Protein AF-A0A971H7E8-F1 (afdb_monomer_lite)

pLDDT: mean 76.59, std 14.97, range [49.5, 93.44]

Foldseek 3Di:
DAWPDKDDDPFKIWTQRPVRKIKIDGQCCPPVRVPPDRDHDNDIDIDDD

Structure (mmCIF, N/CA/C/O backbone):
data_AF-A0A971H7E8-F1
#
_entry.id   AF-A0A971H7E8-F1
#
loop_
_atom_site.group_PDB
_atom_site.id
_atom_site.type_symbol
_atom_site.label_atom_id
_atom_site.label_alt_id
_atom_site.label_comp_id
_atom_site.label_asym_id
_atom_site.label_entity_id
_atom_site.label_seq_id
_atom_site.pdbx_PDB_ins_code
_atom_site.Cartn_x
_atom_site.Cartn_y
_atom_site.Cartn_z
_atom_site.occupancy
_atom_site.B_iso_or_equiv
_atom_site.auth_seq_id
_atom_site.auth_comp_id
_atom_site.auth_asym_id
_atom_site.auth_atom_id
_atom_site.pdbx_PDB_model_num
ATOM 1 N N . GLU A 1 1 ? -1.816 3.141 17.113 1.00 62.09 1 GLU A N 1
ATOM 2 C CA . GLU A 1 1 ? -2.854 3.511 16.128 1.00 62.09 1 GLU A CA 1
ATOM 3 C C . GLU A 1 1 ? -3.547 2.247 15.639 1.00 62.09 1 GLU A C 1
ATOM 5 O O . GLU A 1 1 ? -2.910 1.197 15.647 1.00 62.09 1 GLU A O 1
ATOM 10 N N . ASN A 1 2 ? -4.839 2.320 15.308 1.00 86.50 2 ASN A N 1
ATOM 11 C CA . ASN A 1 2 ? -5.629 1.173 14.844 1.00 86.50 2 ASN A CA 1
ATOM 12 C C . ASN A 1 2 ? -5.713 1.162 13.312 1.00 86.50 2 ASN A C 1
ATOM 14 O O . ASN A 1 2 ? -5.786 2.213 12.683 1.00 86.50 2 ASN A O 1
ATOM 18 N N . VAL A 1 3 ? -5.757 -0.033 12.723 1.00 87.19 3 VAL A N 1
ATOM 19 C CA . VAL A 1 3 ? -5.934 -0.231 11.277 1.00 87.19 3 VAL A CA 1
ATOM 20 C C . VAL A 1 3 ? -7.425 -0.279 10.950 1.00 87.19 3 VAL A C 1
ATOM 22 O O . VAL A 1 3 ? -8.185 -0.960 11.640 1.00 87.19 3 VAL A O 1
ATOM 25 N N . LYS A 1 4 ? -7.851 0.452 9.916 1.00 93.44 4 LYS A N 1
ATOM 26 C CA . LYS A 1 4 ? -9.223 0.415 9.385 1.00 93.44 4 LYS A CA 1
ATOM 27 C C . LYS A 1 4 ? -9.357 -0.628 8.281 1.00 93.44 4 LYS A C 1
ATOM 29 O O . LYS A 1 4 ? -10.340 -1.362 8.251 1.00 93.44 4 LYS A O 1
ATOM 34 N N . SER A 1 5 ? -8.366 -0.715 7.393 1.00 92.94 5 SER A N 1
ATOM 35 C CA . SER A 1 5 ? -8.334 -1.699 6.307 1.00 92.94 5 SER A CA 1
ATOM 36 C C . SER A 1 5 ? -6.905 -2.007 5.861 1.00 92.94 5 SER A C 1
ATOM 38 O O . SER A 1 5 ? -6.015 -1.164 5.977 1.00 92.94 5 SER A O 1
ATOM 40 N N . VAL A 1 6 ? 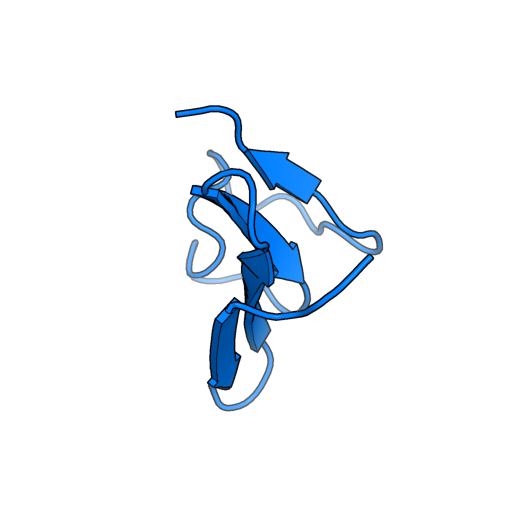-6.698 -3.212 5.327 1.00 90.88 6 VAL A N 1
ATOM 41 C CA . VAL A 1 6 ? -5.430 -3.659 4.740 1.00 90.88 6 VAL A CA 1
ATOM 42 C C . VAL A 1 6 ? -5.685 -4.402 3.430 1.00 90.88 6 VAL A C 1
ATOM 44 O O . VAL A 1 6 ? -6.617 -5.198 3.318 1.00 90.88 6 VAL A O 1
ATOM 47 N N . THR A 1 7 ? -4.848 -4.154 2.428 1.00 92.44 7 THR A N 1
ATOM 48 C CA . THR A 1 7 ? -4.808 -4.908 1.168 1.00 92.44 7 THR A CA 1
ATOM 49 C C . THR A 1 7 ? -3.362 -5.208 0.812 1.00 92.44 7 THR A C 1
ATOM 51 O O . THR A 1 7 ? -2.509 -4.329 0.889 1.00 92.44 7 THR A O 1
ATOM 54 N N . ALA A 1 8 ? -3.082 -6.445 0.410 1.00 89.62 8 ALA A N 1
ATOM 55 C CA . ALA A 1 8 ? -1.756 -6.874 -0.012 1.00 89.62 8 ALA A CA 1
ATOM 56 C C . ALA A 1 8 ? -1.792 -7.386 -1.456 1.00 89.62 8 ALA A C 1
ATOM 58 O O . ALA A 1 8 ? -2.653 -8.184 -1.824 1.00 89.62 8 ALA A O 1
ATOM 59 N N . GLY A 1 9 ? -0.838 -6.931 -2.262 1.00 87.38 9 GLY A N 1
ATOM 60 C CA . GLY A 1 9 ? -0.476 -7.551 -3.529 1.00 87.38 9 GLY A CA 1
ATOM 61 C C . GLY A 1 9 ? 0.731 -8.476 -3.366 1.00 87.38 9 GLY A C 1
ATOM 62 O O . GLY A 1 9 ? 1.217 -8.715 -2.266 1.00 87.38 9 GLY A O 1
ATOM 63 N N . TRP A 1 10 ? 1.267 -8.963 -4.485 1.00 87.69 10 TRP A N 1
ATOM 64 C CA . TRP A 1 10 ? 2.370 -9.938 -4.489 1.00 87.69 10 TRP A CA 1
ATOM 65 C C . TRP A 1 10 ? 3.636 -9.446 -3.775 1.00 87.69 10 TRP A C 1
ATOM 67 O O . TRP A 1 10 ? 4.330 -10.226 -3.136 1.00 87.69 10 TRP A O 1
ATOM 77 N N . TYR A 1 11 ? 3.925 -8.147 -3.886 1.00 88.44 11 TYR A N 1
ATOM 78 C CA . TYR A 1 11 ? 5.133 -7.527 -3.335 1.00 88.44 11 TYR A CA 1
ATOM 79 C C . TYR A 1 11 ? 4.870 -6.158 -2.691 1.00 88.44 11 TYR A C 1
ATOM 81 O O . TYR A 1 11 ? 5.809 -5.392 -2.502 1.00 88.44 11 TYR A O 1
ATOM 89 N N . HIS A 1 12 ? 3.614 -5.804 -2.405 1.00 86.06 12 HIS A N 1
ATOM 90 C CA . HIS A 1 12 ? 3.259 -4.500 -1.834 1.00 86.06 12 HIS A CA 1
ATOM 91 C C . HIS A 1 12 ? 2.038 -4.596 -0.918 1.00 86.06 12 HIS A C 1
ATOM 93 O O . HIS A 1 12 ? 1.244 -5.526 -1.041 1.00 86.06 12 HIS A O 1
ATOM 99 N N . VAL A 1 13 ? 1.891 -3.634 -0.012 1.00 88.94 13 VAL A N 1
ATOM 100 C CA . VAL A 1 13 ? 0.778 -3.523 0.934 1.00 88.94 13 VAL 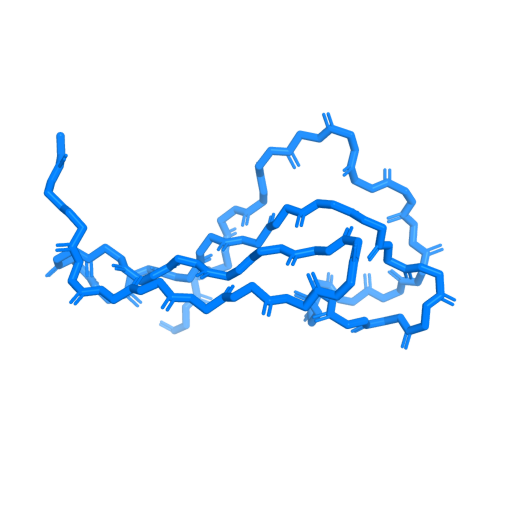A CA 1
ATOM 101 C C . VAL A 1 13 ? 0.286 -2.081 0.995 1.00 88.94 13 VAL A C 1
ATOM 103 O O . VAL A 1 13 ? 1.074 -1.137 0.910 1.00 88.94 13 VAL A O 1
ATOM 106 N N . LEU A 1 14 ? -1.028 -1.932 1.120 1.00 90.06 14 LEU A N 1
ATOM 107 C CA . LEU A 1 14 ? -1.727 -0.678 1.355 1.00 90.06 14 LEU A CA 1
ATOM 108 C C . LEU A 1 14 ? -2.501 -0.809 2.667 1.00 90.06 14 LEU A C 1
ATOM 110 O O . LEU A 1 14 ? -3.172 -1.820 2.903 1.00 90.06 14 LEU A O 1
ATOM 114 N N . VAL A 1 15 ? -2.411 0.212 3.509 1.00 92.75 15 VAL A N 1
ATOM 115 C CA . VAL A 1 15 ? -3.082 0.292 4.806 1.00 92.75 15 VAL A CA 1
ATOM 116 C C . VAL A 1 15 ? -3.826 1.614 4.878 1.00 92.75 15 VAL A C 1
ATOM 118 O O . VAL A 1 15 ? -3.267 2.655 4.548 1.00 92.75 15 VAL A O 1
ATOM 121 N N . ILE A 1 16 ? -5.075 1.555 5.330 1.00 91.31 16 ILE A N 1
ATOM 122 C CA . ILE A 1 16 ? -5.854 2.736 5.696 1.00 91.31 16 ILE A CA 1
ATOM 123 C C . ILE A 1 16 ? -5.975 2.739 7.218 1.00 91.31 16 ILE A C 1
ATOM 125 O O . ILE A 1 16 ? -6.411 1.738 7.807 1.00 91.31 16 ILE A O 1
ATOM 129 N N . ASP A 1 17 ? -5.559 3.827 7.857 1.00 89.50 17 ASP A N 1
ATOM 130 C CA . ASP A 1 17 ? -5.705 4.011 9.302 1.00 89.50 17 ASP A CA 1
ATOM 131 C C . ASP A 1 17 ? -7.096 4.575 9.672 1.00 89.50 17 ASP A C 1
ATOM 133 O O . ASP A 1 17 ? -7.976 4.747 8.829 1.00 89.50 17 ASP A O 1
ATOM 137 N N . GLN A 1 18 ? -7.347 4.806 10.962 1.00 92.19 18 GLN A N 1
ATOM 138 C CA . GLN A 1 18 ? -8.631 5.358 11.427 1.00 92.19 18 GLN A CA 1
ATOM 139 C C . GLN A 1 18 ? -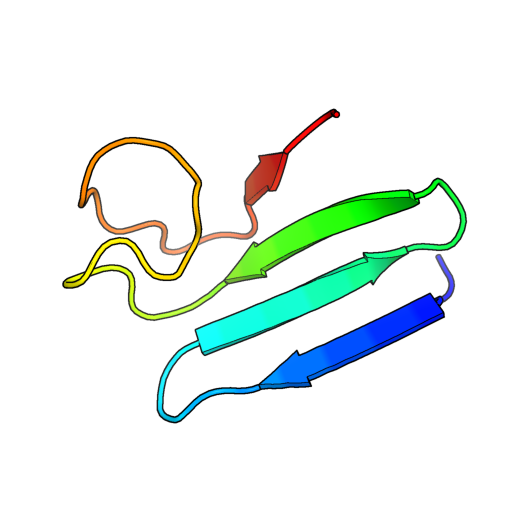8.821 6.848 11.105 1.00 92.19 18 GLN A C 1
ATOM 141 O O . GLN A 1 18 ? -9.936 7.347 11.230 1.00 92.19 18 GLN A O 1
ATOM 146 N N . ASN A 1 19 ? -7.757 7.537 10.700 1.00 90.75 19 ASN A N 1
ATOM 147 C CA . ASN A 1 19 ? -7.770 8.941 10.308 1.00 90.75 19 ASN A CA 1
ATOM 148 C C . ASN A 1 19 ? -7.912 9.103 8.782 1.00 90.75 19 ASN A C 1
ATOM 150 O O . ASN A 1 19 ? -7.789 10.214 8.283 1.00 90.75 19 ASN A O 1
ATOM 154 N N . ASP A 1 20 ? -8.185 8.007 8.061 1.00 88.94 20 ASP A N 1
ATOM 155 C CA . ASP A 1 20 ? -8.278 7.941 6.599 1.00 88.94 20 ASP A CA 1
ATOM 156 C C . ASP A 1 20 ? -6.960 8.257 5.862 1.00 88.94 20 ASP A C 1
ATOM 158 O O . ASP A 1 20 ? -6.966 8.514 4.658 1.00 88.94 20 ASP A O 1
ATOM 162 N N . ASN A 1 21 ? -5.812 8.116 6.539 1.00 87.12 21 ASN A N 1
ATOM 163 C CA . ASN A 1 21 ? -4.506 8.210 5.888 1.00 87.12 21 ASN A CA 1
ATOM 164 C C . ASN A 1 21 ? -4.190 6.923 5.121 1.00 87.12 21 ASN A C 1
ATOM 166 O O . ASN A 1 21 ? -4.377 5.811 5.636 1.00 87.12 21 ASN A O 1
ATOM 170 N N . LEU A 1 22 ? -3.635 7.070 3.914 1.00 85.50 22 LEU A N 1
ATOM 171 C CA . LEU A 1 22 ? -3.147 5.948 3.121 1.00 85.50 22 LEU A CA 1
ATOM 172 C C . LEU A 1 22 ? -1.646 5.747 3.343 1.00 85.50 22 LEU A C 1
ATOM 174 O O . LEU A 1 22 ? -0.822 6.595 2.996 1.00 85.50 22 LEU A O 1
ATOM 178 N N . ILE A 1 23 ? -1.288 4.574 3.857 1.00 86.19 23 ILE A N 1
ATOM 179 C CA . ILE A 1 23 ? 0.095 4.128 4.009 1.00 86.19 23 ILE A CA 1
ATOM 180 C C . ILE A 1 23 ? 0.357 3.048 2.967 1.00 86.19 23 ILE A C 1
ATOM 182 O O . ILE A 1 23 ? -0.350 2.039 2.910 1.00 86.19 23 ILE A O 1
ATOM 186 N N . THR A 1 24 ? 1.393 3.230 2.153 1.00 85.12 24 THR A N 1
ATOM 187 C CA . THR A 1 24 ? 1.788 2.243 1.139 1.00 85.12 24 THR A CA 1
ATOM 188 C C . THR A 1 24 ? 3.234 1.797 1.348 1.00 85.12 24 THR A C 1
ATOM 190 O O . THR A 1 24 ? 4.105 2.591 1.712 1.00 85.12 24 THR A O 1
ATOM 193 N N . MET A 1 25 ? 3.496 0.498 1.183 1.00 85.38 25 MET A N 1
ATOM 194 C CA . MET A 1 25 ? 4.825 -0.095 1.375 1.00 85.38 25 MET A CA 1
ATOM 195 C C . MET A 1 25 ? 5.080 -1.237 0.389 1.00 85.38 25 MET A C 1
ATOM 197 O O . MET A 1 25 ? 4.165 -1.971 0.021 1.00 85.38 25 MET A O 1
ATOM 201 N N . GLY A 1 26 ? 6.345 -1.442 0.017 1.00 84.81 26 GLY A N 1
ATOM 202 C CA . GLY A 1 26 ? 6.797 -2.582 -0.784 1.00 84.81 26 GLY A CA 1
ATOM 203 C C . GLY A 1 26 ? 7.333 -2.196 -2.162 1.00 84.81 26 GLY A C 1
ATOM 204 O O . GLY A 1 26 ? 7.786 -1.077 -2.390 1.00 84.81 26 GLY A O 1
ATOM 205 N N . TYR A 1 27 ? 7.336 -3.151 -3.088 1.00 82.81 27 TYR A N 1
ATOM 206 C CA . TYR A 1 27 ? 7.831 -2.951 -4.445 1.00 82.81 27 TYR A CA 1
ATOM 207 C C . TYR A 1 27 ? 6.954 -1.945 -5.195 1.00 82.81 27 TYR A C 1
ATOM 209 O O . TYR A 1 27 ? 5.740 -2.115 -5.253 1.00 82.81 27 TYR A O 1
ATOM 217 N N . ASN A 1 28 ? 7.586 -0.938 -5.805 1.00 78.69 28 ASN A N 1
ATOM 218 C CA . ASN A 1 28 ? 6.927 0.126 -6.571 1.00 78.69 28 ASN A CA 1
ATOM 219 C C . ASN A 1 28 ? 7.363 0.183 -8.049 1.00 78.69 28 ASN A C 1
ATOM 221 O O . ASN A 1 28 ? 7.211 1.211 -8.704 1.00 78.69 28 ASN A O 1
ATOM 225 N N . GLY A 1 29 ? 7.962 -0.880 -8.595 1.00 76.69 29 GLY A N 1
ATOM 226 C CA . GLY A 1 29 ? 8.493 -0.835 -9.966 1.00 76.69 29 GLY A CA 1
ATOM 227 C C . GLY A 1 29 ? 7.437 -0.627 -11.058 1.00 76.69 29 GLY A C 1
ATOM 228 O O . GLY A 1 29 ? 7.790 -0.227 -12.160 1.00 76.69 29 GLY A O 1
ATOM 229 N N . ASN A 1 30 ? 6.155 -0.836 -10.743 1.00 81.81 30 ASN A N 1
ATOM 230 C CA . ASN A 1 30 ? 5.019 -0.593 -11.633 1.00 81.81 30 ASN A CA 1
ATOM 231 C C . ASN A 1 30 ? 4.163 0.614 -11.194 1.00 81.81 30 ASN A C 1
ATOM 233 O O . ASN A 1 30 ? 3.077 0.809 -11.733 1.00 81.81 30 ASN A O 1
ATOM 237 N N . GLY A 1 31 ? 4.595 1.401 -10.200 1.00 79.56 31 GLY A N 1
ATOM 238 C CA . GLY A 1 31 ? 3.812 2.526 -9.669 1.00 79.56 31 GLY A CA 1
ATOM 239 C C . GLY A 1 31 ? 2.638 2.129 -8.760 1.00 79.56 31 GLY A C 1
ATOM 240 O O . GLY A 1 31 ? 1.776 2.958 -8.476 1.00 79.56 31 GLY A O 1
ATOM 241 N N . GLN A 1 32 ? 2.589 0.882 -8.287 1.00 80.38 32 GLN A N 1
ATOM 242 C CA . GLN A 1 32 ? 1.489 0.339 -7.476 1.00 80.38 32 GLN A CA 1
ATOM 243 C C . GLN A 1 32 ? 1.306 1.006 -6.102 1.00 80.38 32 GLN A C 1
ATOM 245 O O . GLN A 1 32 ? 0.281 0.791 -5.461 1.00 80.38 32 GLN A O 1
ATOM 250 N N . LEU A 1 33 ? 2.280 1.796 -5.637 1.00 78.06 33 LEU A N 1
ATOM 251 C CA . LEU A 1 33 ? 2.169 2.533 -4.375 1.00 78.0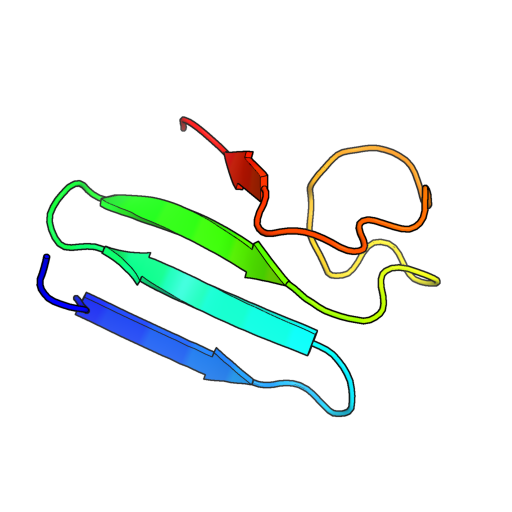6 33 LEU A CA 1
ATOM 252 C C . LEU A 1 33 ? 1.455 3.884 -4.529 1.00 78.06 33 LEU A C 1
ATOM 254 O O . LEU A 1 33 ? 1.173 4.533 -3.530 1.00 78.06 33 LEU A O 1
ATOM 258 N N . GLY A 1 34 ? 1.192 4.349 -5.757 1.00 70.94 34 GLY A N 1
ATOM 259 C CA . GLY A 1 34 ? 0.475 5.611 -5.988 1.00 70.94 34 GLY A CA 1
ATOM 260 C C . GLY A 1 34 ? 1.217 6.883 -5.543 1.00 70.94 34 GLY A C 1
ATOM 261 O O . GLY A 1 34 ? 0.664 7.969 -5.657 1.00 70.94 34 GLY A O 1
ATOM 262 N N . ALA A 1 35 ? 2.473 6.778 -5.093 1.00 63.31 35 ALA A N 1
ATOM 263 C CA . ALA A 1 35 ? 3.245 7.871 -4.485 1.00 63.31 35 ALA A CA 1
ATOM 264 C C . ALA A 1 35 ? 3.918 8.845 -5.478 1.00 63.31 35 ALA A C 1
ATOM 266 O O . ALA A 1 35 ? 4.721 9.678 -5.070 1.00 63.31 35 ALA A O 1
ATOM 267 N N . GLY A 1 36 ? 3.620 8.749 -6.778 1.00 60.00 36 GLY A N 1
ATOM 268 C CA . GLY A 1 36 ? 4.277 9.561 -7.805 1.00 60.00 36 GLY A CA 1
ATOM 269 C C . GLY A 1 36 ? 5.727 9.129 -8.080 1.00 60.00 36 GLY A C 1
ATOM 270 O O . GLY A 1 36 ? 6.590 9.131 -7.209 1.00 60.00 36 GLY A O 1
ATOM 271 N N . MET A 1 37 ? 5.981 8.784 -9.346 1.00 49.50 37 MET A N 1
ATOM 272 C CA . MET A 1 37 ? 7.224 8.227 -9.906 1.00 49.50 37 MET A CA 1
ATOM 273 C C . MET A 1 37 ? 7.702 6.876 -9.313 1.00 49.50 37 MET A C 1
ATOM 275 O O . MET A 1 37 ? 7.594 6.623 -8.113 1.00 49.50 37 MET A O 1
ATOM 279 N N . PRO A 1 38 ? 8.259 5.976 -10.153 1.00 50.44 38 PRO A N 1
ATOM 280 C CA . PRO A 1 38 ? 8.815 4.691 -9.731 1.00 50.44 38 PRO A CA 1
ATOM 281 C C . PRO A 1 38 ? 10.167 4.908 -9.040 1.00 50.44 38 PRO A C 1
ATOM 283 O O . PRO A 1 38 ? 11.224 4.613 -9.587 1.00 50.44 38 PRO A O 1
ATOM 286 N N . GLN A 1 39 ? 10.148 5.466 -7.837 1.00 53.66 39 GLN A N 1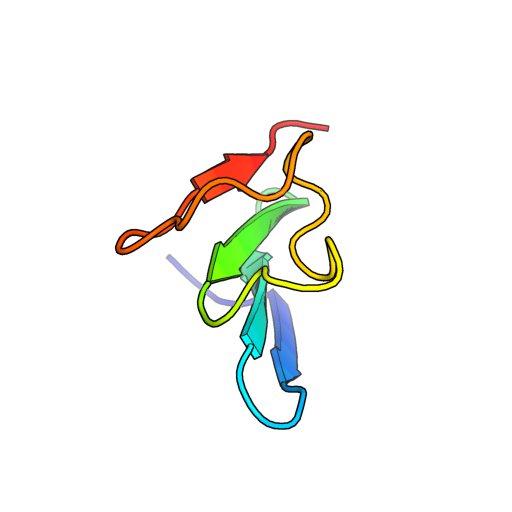
ATOM 287 C CA . GLN A 1 39 ? 11.322 5.559 -6.980 1.00 53.66 39 GLN A CA 1
ATOM 288 C C . GLN A 1 39 ? 11.133 4.626 -5.786 1.00 53.66 39 GLN A C 1
ATOM 290 O O . GLN A 1 39 ? 10.068 4.576 -5.169 1.00 53.66 39 GLN A O 1
ATOM 295 N N . TRP A 1 40 ? 12.145 3.792 -5.548 1.00 52.84 40 TRP A N 1
ATOM 296 C CA . TRP A 1 40 ? 12.155 2.750 -4.529 1.00 52.84 40 TRP A CA 1
ATOM 297 C C . TRP A 1 40 ? 11.888 3.353 -3.142 1.00 52.84 40 TRP A C 1
ATOM 299 O O . TRP A 1 40 ? 12.750 4.020 -2.580 1.00 52.84 40 TRP A O 1
ATOM 309 N N . ALA A 1 41 ? 10.702 3.116 -2.580 1.00 53.09 41 ALA A N 1
ATOM 310 C CA . ALA A 1 41 ? 10.378 3.516 -1.216 1.00 53.09 41 ALA A CA 1
ATOM 311 C C . ALA A 1 41 ? 10.666 2.339 -0.273 1.00 53.09 41 ALA A C 1
ATOM 313 O O . ALA A 1 41 ? 9.855 1.430 -0.116 1.00 53.09 41 ALA A O 1
ATOM 314 N N . THR A 1 42 ? 11.850 2.326 0.340 1.00 53.09 42 THR A N 1
ATOM 315 C CA . THR A 1 42 ? 12.238 1.330 1.359 1.00 53.09 42 THR A CA 1
ATOM 316 C C . THR A 1 42 ? 11.692 1.653 2.758 1.00 53.09 42 THR A C 1
ATOM 318 O O . THR A 1 42 ? 12.103 1.029 3.732 1.00 53.09 42 THR A O 1
ATOM 321 N N . GLY A 1 43 ? 10.766 2.611 2.876 1.00 56.16 43 GLY A N 1
ATOM 322 C CA . GLY A 1 43 ? 10.097 2.994 4.122 1.00 56.16 43 GLY A CA 1
ATOM 323 C C . GLY A 1 43 ? 8.626 3.372 3.891 1.00 56.16 43 GLY A C 1
ATOM 324 O O . GLY A 1 43 ? 8.253 3.636 2.746 1.00 56.16 4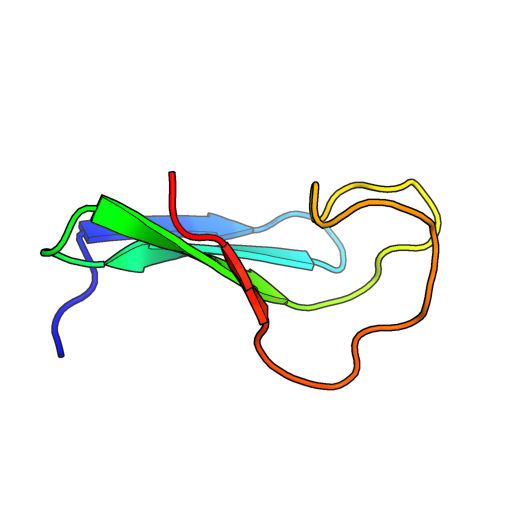3 GLY A O 1
ATOM 325 N N . PRO A 1 44 ? 7.785 3.367 4.946 1.00 53.28 44 PRO A N 1
ATOM 326 C CA . PRO A 1 44 ? 6.379 3.744 4.836 1.00 53.28 44 PRO A CA 1
ATOM 327 C C . PRO A 1 44 ? 6.227 5.183 4.347 1.00 53.28 44 PRO A C 1
ATOM 329 O O . PRO A 1 44 ? 6.810 6.095 4.930 1.00 53.28 44 PRO A O 1
ATOM 332 N N . HIS A 1 45 ? 5.438 5.372 3.287 1.00 65.19 45 HIS A N 1
ATOM 333 C CA . HIS A 1 45 ? 5.077 6.692 2.774 1.00 65.19 45 HIS A CA 1
ATOM 334 C C . HIS A 1 45 ? 3.611 6.959 3.122 1.00 65.19 45 HIS A C 1
ATOM 336 O O . HIS A 1 45 ? 2.728 6.211 2.694 1.00 65.19 45 HIS A O 1
ATOM 342 N N . VAL A 1 46 ? 3.375 7.993 3.929 1.00 63.41 46 VAL A N 1
ATOM 343 C CA . VAL A 1 46 ? 2.035 8.516 4.214 1.00 63.41 46 VAL A CA 1
ATOM 344 C C . VAL A 1 46 ? 1.654 9.450 3.068 1.00 63.41 46 VAL A C 1
ATOM 346 O O . VAL A 1 46 ? 2.396 10.390 2.785 1.00 63.41 46 VAL A O 1
ATOM 349 N N . ILE A 1 47 ? 0.545 9.167 2.386 1.00 60.97 47 ILE A N 1
ATOM 350 C CA . ILE A 1 47 ? -0.053 10.075 1.402 1.00 60.97 47 ILE A CA 1
ATOM 351 C C . ILE A 1 47 ? -1.262 10.727 2.077 1.00 60.97 47 ILE A C 1
ATOM 353 O O . ILE A 1 47 ? -2.241 10.036 2.360 1.00 60.97 47 ILE A O 1
ATOM 357 N N . ASP A 1 48 ? -1.177 12.035 2.327 1.00 54.47 48 ASP A N 1
ATOM 358 C CA . ASP A 1 48 ? -2.322 12.853 2.743 1.00 54.47 48 ASP A CA 1
ATOM 359 C C . ASP A 1 48 ? -3.238 13.077 1.527 1.00 54.47 48 ASP A C 1
ATOM 361 O O . ASP A 1 48 ? -2.774 13.527 0.473 1.00 54.47 48 ASP A O 1
ATOM 365 N N . LEU A 1 49 ? -4.522 12.734 1.664 1.00 51.12 49 LEU A N 1
ATOM 366 C CA . LEU A 1 49 ? -5.577 12.965 0.666 1.00 51.12 49 LEU A CA 1
ATOM 367 C C . LEU A 1 49 ? -6.441 14.173 1.036 1.00 51.12 49 LEU A C 1
ATOM 369 O O . LEU A 1 49 ? -6.716 14.361 2.241 1.00 51.12 49 LEU A O 1
#

Secondary structure (DSSP, 8-state):
--EEEEEE-SSEEEEEETT--EEEEE--TTSTT-SSSS----S-EEE--

Radius of gyration: 10.44 Å; chains: 1; bounding box: 22×23×28 Å

Sequence (49 aa):
ENVKSVTAGWYHVLVIDQNDNLITMGYNGNGQLGAGMPQWATGPHVIDL